Protein AF-A0A081AG13-F1 (afdb_monomer_lite)

pLDDT: mean 76.45, std 17.25, range [34.19, 97.81]

Organism: NCBI:txid1317066

Secondary structure (DSSP, 8-state):
-HHHHTT----HHHHS--S--SS----HHHHHHHHHHHHHHT--HHHHHHHHHT--SS---S-SS--HHHHHHHTTT-TTHHHHHHHHHH------SS-PPPPSSPPPPPTHHHHTHHHHHHHHHHHHHTTS-----HHHHHH-TT----SS--PPPTT--TTS-S---

Sequence (169 aa):
MALRSEGIHVPDSIVAPSTTWTNPNIDNDLCEYLSALVASKSLPLASLVALWRHETAADPRPNKALDPTWLGILLRGYRHREQVVSVETHGVNHDFDAPRAPDFAPPRNHNSTHQYQDAVIRSIAEGQADGTYLVVSAAVALGWHQLRFSPFGCALKKDMDPSKAAPDS

Radius of gyration: 18.57 Å; chains: 1; bounding box: 42×40×46 Å

Foldseek 3Di:
DLCVVVVQDAPCLQVPVDPDDPQQAAPVSNQVVLQVVCVVVVDAPVRSLCSLQVQDPVHNFSDPVDDLVVLLVVCVPPPCSVVVSCCRRPNDDDDDPDPDWFDQDADPADPVCVVCVSVLRRVQRVCVSNSNDDHYDPVSQNSHSPDDHDSDRPDPPPPDDPVPPDDDD

Structure (mmCIF, N/CA/C/O backbone):
data_AF-A0A081AG13-F1
#
_entry.id   AF-A0A081AG13-F1
#
loop_
_atom_site.group_PDB
_atom_site.id
_atom_site.type_symbol
_atom_site.label_atom_id
_atom_site.label_alt_id
_atom_site.label_comp_id
_atom_site.label_asym_id
_atom_site.label_entity_id
_atom_site.label_seq_id
_atom_site.pdbx_PDB_ins_code
_atom_site.Cartn_x
_atom_site.Cartn_y
_atom_site.Cartn_z
_atom_site.occupancy
_atom_site.B_iso_or_equiv
_atom_site.auth_seq_id
_atom_site.auth_comp_id
_atom_site.auth_asym_id
_atom_site.auth_atom_id
_atom_site.pdbx_PDB_model_num
ATOM 1 N N . MET A 1 1 ? -7.102 14.343 -3.481 1.00 56.12 1 MET A N 1
ATOM 2 C CA . MET A 1 1 ? -6.219 13.157 -3.477 1.00 56.12 1 MET A CA 1
ATOM 3 C C . MET A 1 1 ? -4.782 13.619 -3.317 1.00 56.12 1 MET A C 1
ATOM 5 O O . MET A 1 1 ? -4.375 14.495 -4.073 1.00 56.12 1 MET A O 1
ATOM 9 N N . ALA A 1 2 ? -4.041 13.052 -2.361 1.00 60.75 2 ALA A N 1
ATOM 10 C CA . ALA A 1 2 ? -2.658 13.426 -2.036 1.00 60.75 2 ALA A CA 1
ATOM 11 C C . ALA A 1 2 ? -1.655 13.204 -3.196 1.00 60.75 2 ALA A C 1
ATOM 13 O O . ALA A 1 2 ? -0.642 13.887 -3.297 1.00 60.75 2 ALA A O 1
ATOM 14 N N . LEU A 1 3 ? -1.978 12.324 -4.146 1.00 70.75 3 LEU A N 1
ATOM 15 C CA . LEU A 1 3 ? -1.203 12.134 -5.378 1.00 70.75 3 LEU A CA 1
ATOM 16 C C . LEU A 1 3 ? -1.176 13.392 -6.273 1.00 70.75 3 LEU A C 1
ATOM 18 O O . LEU A 1 3 ? -0.131 13.738 -6.816 1.00 70.75 3 LEU A O 1
ATOM 22 N N . ARG A 1 4 ? -2.289 14.139 -6.368 1.00 68.56 4 ARG A N 1
ATOM 23 C CA . ARG A 1 4 ? -2.348 15.373 -7.178 1.00 68.56 4 ARG A CA 1
ATOM 24 C C . ARG A 1 4 ? -1.471 16.488 -6.596 1.00 68.56 4 ARG A C 1
ATOM 26 O O . ARG A 1 4 ? -0.905 17.263 -7.358 1.00 68.56 4 ARG A O 1
ATOM 33 N N . SER A 1 5 ? -1.316 16.557 -5.268 1.00 65.50 5 SER A N 1
ATOM 34 C CA . SER A 1 5 ? -0.378 17.499 -4.629 1.00 65.50 5 SER A CA 1
ATOM 35 C C . SER A 1 5 ? 1.091 17.147 -4.871 1.00 65.50 5 SER A C 1
ATOM 37 O O . SER A 1 5 ? 1.939 18.024 -4.779 1.00 65.50 5 SER A O 1
ATOM 39 N N . GLU A 1 6 ? 1.381 15.900 -5.244 1.00 66.94 6 GLU A N 1
ATOM 40 C CA . GLU A 1 6 ? 2.712 15.439 -5.655 1.00 66.94 6 GLU A CA 1
ATOM 41 C C . GLU A 1 6 ? 2.940 15.569 -7.175 1.00 66.94 6 GLU A C 1
ATOM 43 O O . GLU A 1 6 ? 3.924 15.057 -7.703 1.00 66.94 6 GLU A O 1
ATOM 48 N N . GLY A 1 7 ? 2.035 16.245 -7.899 1.00 70.38 7 GLY A N 1
ATOM 49 C CA . GLY A 1 7 ? 2.124 16.426 -9.352 1.00 70.38 7 GLY A CA 1
ATOM 50 C C . GLY A 1 7 ? 1.795 15.169 -10.163 1.00 70.38 7 GLY A C 1
ATOM 51 O O . GLY A 1 7 ? 2.040 15.142 -11.366 1.00 70.38 7 GLY A O 1
ATOM 52 N N . ILE A 1 8 ? 1.238 14.135 -9.526 1.00 71.56 8 ILE A N 1
ATOM 53 C CA . ILE A 1 8 ? 0.878 12.878 -10.182 1.00 71.56 8 ILE A CA 1
ATOM 54 C C . ILE A 1 8 ? -0.529 13.020 -10.751 1.00 71.56 8 ILE A C 1
ATOM 56 O O . ILE A 1 8 ? -1.491 13.304 -10.026 1.00 71.56 8 ILE A O 1
ATOM 60 N N . HIS A 1 9 ? -0.649 12.821 -12.063 1.00 68.25 9 HIS A N 1
ATOM 61 C CA . HIS A 1 9 ? -1.943 12.759 -12.723 1.00 68.25 9 HIS A CA 1
ATOM 62 C C . HIS A 1 9 ? -2.678 11.497 -12.260 1.00 68.25 9 HIS A C 1
ATOM 64 O O . HIS A 1 9 ? -2.170 10.388 -12.389 1.00 68.25 9 HIS A O 1
ATOM 70 N N . VAL A 1 10 ? -3.867 11.675 -11.686 1.00 61.56 10 VAL A N 1
ATOM 71 C CA . VAL A 1 10 ? -4.715 10.576 -11.212 1.00 61.56 10 VAL A CA 1
ATOM 72 C C . VAL A 1 10 ? -5.924 10.499 -12.141 1.00 61.56 10 VAL A C 1
ATOM 74 O O . VAL A 1 10 ? -6.642 11.508 -12.207 1.00 61.56 10 VAL A O 1
ATOM 77 N N . PRO A 1 11 ? -6.162 9.358 -12.818 1.00 56.47 11 PRO A N 1
ATOM 78 C CA . PRO A 1 11 ? -7.359 9.127 -13.620 1.00 56.47 11 PRO A CA 1
ATOM 79 C C . PRO A 1 11 ? -8.632 9.517 -12.882 1.00 56.47 11 PRO A C 1
ATOM 81 O O . PRO A 1 11 ? -8.788 9.230 -11.692 1.00 56.47 11 PRO A O 1
ATOM 84 N N . ASP A 1 12 ? -9.575 10.129 -13.594 1.00 53.78 12 ASP A N 1
ATOM 85 C CA . ASP A 1 12 ? -10.847 10.547 -13.000 1.00 53.78 12 ASP A CA 1
ATOM 86 C C . ASP A 1 12 ? -11.684 9.358 -12.491 1.00 53.78 12 ASP A C 1
ATOM 88 O O . ASP A 1 12 ? -12.496 9.538 -11.588 1.00 53.78 12 ASP A O 1
ATOM 92 N N . SER A 1 13 ? -11.420 8.134 -12.969 1.00 48.25 13 SER A N 1
ATOM 93 C CA . SER A 1 13 ? -12.024 6.888 -12.468 1.00 48.25 13 SER A CA 1
ATOM 94 C C . SER A 1 13 ? -11.684 6.574 -11.005 1.00 48.25 13 SER A C 1
ATOM 96 O O . SER A 1 13 ? -12.505 5.986 -10.308 1.00 48.25 13 SER A O 1
ATOM 98 N N . ILE A 1 14 ? -10.516 7.014 -10.519 1.00 51.22 14 ILE A N 1
ATOM 99 C CA . ILE A 1 14 ? -10.115 6.900 -9.104 1.00 51.22 14 ILE A CA 1
ATOM 100 C C . ILE A 1 14 ? -10.816 7.975 -8.252 1.00 51.22 14 ILE A C 1
ATOM 102 O O . ILE A 1 14 ? -10.932 7.851 -7.032 1.00 51.22 14 ILE A O 1
ATOM 106 N N . VAL A 1 15 ? -11.279 9.061 -8.881 1.00 51.94 15 VAL A N 1
ATOM 107 C CA . VAL A 1 15 ? -11.908 10.210 -8.210 1.00 51.94 15 VAL A CA 1
ATOM 108 C C . VAL A 1 15 ? -13.432 10.078 -8.164 1.00 51.94 15 VAL A C 1
ATOM 110 O O . VAL A 1 15 ? -14.059 10.558 -7.220 1.00 51.94 15 VAL A O 1
ATOM 113 N N . ALA A 1 16 ? -14.027 9.403 -9.144 1.00 43.97 16 ALA A N 1
ATOM 114 C CA . ALA A 1 16 ? -15.439 9.067 -9.182 1.00 43.97 16 ALA A CA 1
ATOM 115 C C . ALA A 1 16 ? -15.621 7.707 -9.874 1.00 43.97 16 ALA A C 1
ATOM 117 O O . ALA A 1 16 ? -15.013 7.492 -10.923 1.00 43.97 16 ALA A O 1
ATOM 118 N N . PRO A 1 17 ? -16.473 6.804 -9.352 1.00 43.19 17 PRO A N 1
ATOM 119 C CA . PRO A 1 17 ? -16.759 5.547 -10.027 1.00 43.19 17 PRO A CA 1
ATOM 120 C C . PRO A 1 17 ? -17.424 5.849 -11.374 1.00 43.19 17 PRO A C 1
ATOM 122 O O . PRO A 1 17 ? -18.612 6.169 -11.448 1.00 43.19 17 PRO A O 1
ATOM 125 N N . SER A 1 18 ? -16.642 5.788 -12.451 1.00 43.22 18 SER A N 1
ATOM 126 C CA . SER A 1 18 ? -17.168 5.860 -13.809 1.00 43.22 18 SER A CA 1
ATOM 127 C C . SER A 1 18 ? -18.086 4.662 -14.027 1.00 43.22 18 SER A C 1
ATOM 129 O O . SER A 1 18 ? -17.706 3.517 -13.788 1.00 43.22 18 SER A O 1
ATOM 131 N N . THR A 1 19 ? -19.317 4.921 -14.463 1.00 41.94 19 THR A N 1
ATOM 132 C CA . THR A 1 19 ? -20.339 3.891 -14.717 1.00 41.94 19 THR A CA 1
ATOM 133 C C . THR A 1 19 ? -20.151 3.208 -16.077 1.00 41.94 19 THR A C 1
ATOM 135 O O . THR A 1 19 ? -20.935 2.343 -16.454 1.00 41.94 19 THR A O 1
ATOM 138 N N . THR A 1 20 ? -19.110 3.577 -16.826 1.00 44.06 20 THR A N 1
ATOM 139 C CA . THR A 1 20 ? -18.831 3.072 -18.173 1.00 44.06 20 THR A CA 1
ATOM 140 C C . THR A 1 20 ? -17.383 2.611 -18.259 1.00 44.06 20 THR A C 1
ATOM 142 O O . THR A 1 20 ? -16.488 3.381 -18.605 1.00 44.06 20 THR A O 1
ATOM 145 N N . TRP A 1 21 ? -17.153 1.344 -17.922 1.00 49.50 21 TRP A N 1
ATOM 146 C CA . TRP A 1 21 ? -15.855 0.690 -18.070 1.00 49.50 21 TRP A CA 1
ATOM 147 C C . TRP A 1 21 ? -15.773 0.028 -19.441 1.00 49.50 21 TRP A C 1
ATOM 149 O O . TRP A 1 21 ? -16.086 -1.147 -19.615 1.00 49.50 21 TRP A O 1
ATOM 159 N N . THR A 1 22 ? -15.379 0.796 -20.452 1.00 52.00 22 THR A N 1
ATOM 160 C CA . THR A 1 22 ? -15.004 0.228 -21.748 1.00 52.00 22 THR A CA 1
ATOM 161 C C . THR A 1 22 ? -13.592 -0.341 -21.628 1.00 52.00 22 THR A C 1
ATOM 163 O O . THR A 1 22 ? -12.639 0.427 -21.601 1.00 52.00 22 THR A O 1
ATOM 166 N N . ASN A 1 23 ? -13.481 -1.670 -21.517 1.00 55.88 23 ASN A N 1
ATOM 167 C CA . ASN A 1 23 ? -12.237 -2.452 -21.430 1.00 55.88 23 ASN A CA 1
ATOM 168 C C . ASN A 1 23 ? -11.167 -1.875 -20.477 1.00 55.88 23 ASN A C 1
ATOM 170 O O . ASN A 1 23 ? -10.290 -1.129 -20.917 1.00 55.88 23 ASN A O 1
ATOM 174 N N . PRO A 1 24 ? -11.190 -2.246 -19.184 1.00 63.38 24 PRO A N 1
ATOM 175 C CA . PRO A 1 24 ? -10.181 -1.798 -18.232 1.00 63.38 24 PRO A CA 1
ATOM 176 C C . PRO A 1 24 ? -8.811 -2.356 -18.640 1.00 63.38 24 PRO A C 1
ATOM 178 O O . PRO A 1 24 ? -8.556 -3.558 -18.564 1.00 63.38 24 PRO A O 1
ATOM 181 N N . ASN A 1 25 ? -7.937 -1.469 -19.107 1.00 82.94 25 ASN A N 1
ATOM 182 C CA . ASN A 1 25 ? -6.519 -1.754 -19.268 1.00 82.94 25 ASN A CA 1
ATOM 183 C C . ASN A 1 25 ? -5.769 -1.209 -18.052 1.00 82.94 25 ASN A C 1
ATOM 185 O O . ASN A 1 25 ? -6.211 -0.239 -17.436 1.00 82.94 25 ASN A O 1
ATOM 189 N N . ILE A 1 26 ? -4.643 -1.832 -17.711 1.00 87.44 26 ILE A N 1
ATOM 190 C CA . ILE A 1 26 ? -3.789 -1.345 -16.626 1.00 87.44 26 ILE A CA 1
ATOM 191 C C . ILE A 1 26 ? -3.304 0.052 -17.012 1.00 87.44 26 ILE A C 1
ATOM 193 O O . ILE A 1 26 ? -2.811 0.258 -18.125 1.00 87.44 26 ILE A O 1
ATOM 197 N N . ASP A 1 27 ? -3.441 1.002 -16.093 1.00 89.81 27 ASP A N 1
ATOM 198 C CA . ASP A 1 27 ? -2.922 2.348 -16.274 1.00 89.81 27 ASP A CA 1
ATOM 199 C C . ASP A 1 27 ? -1.403 2.320 -16.076 1.00 89.81 27 ASP A C 1
ATOM 201 O O . ASP A 1 27 ? -0.879 2.359 -14.953 1.00 89.81 27 ASP A O 1
ATOM 205 N N . ASN A 1 28 ? -0.708 2.172 -17.204 1.00 89.75 28 ASN A N 1
ATOM 206 C CA . ASN A 1 28 ? 0.745 2.118 -17.255 1.00 89.75 28 ASN A CA 1
ATOM 207 C C . ASN A 1 28 ? 1.374 3.484 -16.975 1.00 89.75 28 ASN A C 1
ATOM 209 O O . ASN A 1 28 ? 2.425 3.516 -16.345 1.00 89.75 28 ASN A O 1
ATOM 213 N N . ASP A 1 29 ? 0.719 4.590 -17.339 1.00 89.69 29 ASP A N 1
ATOM 214 C CA . ASP A 1 29 ? 1.235 5.933 -17.065 1.00 89.69 29 ASP A CA 1
ATOM 215 C C . ASP A 1 29 ? 1.279 6.163 -15.549 1.00 89.69 29 ASP A C 1
ATOM 217 O O . ASP A 1 29 ? 2.311 6.537 -14.990 1.00 89.69 29 ASP A O 1
ATOM 221 N N . LEU A 1 30 ? 0.188 5.848 -14.842 1.00 89.38 30 LEU A N 1
ATOM 222 C CA . LEU A 1 30 ? 0.141 5.919 -13.381 1.00 89.38 30 LEU A CA 1
ATOM 223 C C . LEU A 1 30 ? 1.174 4.988 -12.733 1.00 89.38 30 LEU A C 1
ATOM 225 O O . LEU A 1 30 ? 1.853 5.388 -11.785 1.00 89.38 30 LEU A O 1
ATOM 229 N N . CYS A 1 31 ? 1.330 3.767 -13.252 1.00 92.44 31 CYS A N 1
ATOM 230 C CA . CYS A 1 31 ? 2.358 2.827 -12.799 1.00 92.44 31 CYS A CA 1
ATOM 231 C C . CYS A 1 31 ? 3.778 3.406 -12.955 1.00 92.44 31 CYS A C 1
ATOM 233 O O . CYS A 1 31 ? 4.592 3.319 -12.025 1.00 92.44 31 CYS A O 1
ATOM 235 N N . GLU A 1 32 ? 4.078 4.024 -14.100 1.00 91.38 32 GLU A N 1
ATOM 236 C CA . GLU A 1 32 ? 5.364 4.661 -14.389 1.00 91.38 32 GLU A CA 1
ATOM 237 C C . GLU A 1 32 ? 5.616 5.857 -13.471 1.00 91.38 32 GLU A C 1
ATOM 239 O O . GLU A 1 32 ? 6.678 5.928 -12.846 1.00 91.38 32 GLU A O 1
ATOM 244 N N . TYR A 1 33 ? 4.636 6.748 -13.297 1.00 92.38 33 TYR A N 1
ATOM 245 C CA . TYR A 1 33 ? 4.760 7.899 -12.402 1.00 92.38 33 TYR A CA 1
ATOM 246 C C . TYR A 1 33 ? 4.977 7.487 -10.946 1.00 92.38 33 TYR A C 1
ATOM 248 O O . TYR A 1 33 ? 5.878 8.014 -10.288 1.00 92.38 33 TYR A O 1
ATOM 256 N N . LEU A 1 34 ? 4.199 6.527 -10.434 1.00 93.50 34 LEU A N 1
ATOM 257 C CA . LEU A 1 34 ? 4.375 6.009 -9.073 1.00 93.50 34 LEU A CA 1
ATOM 258 C C . LEU A 1 34 ? 5.750 5.356 -8.911 1.00 93.50 34 LEU A C 1
ATOM 260 O O . LEU A 1 34 ? 6.429 5.576 -7.907 1.00 93.50 34 LEU A O 1
ATOM 264 N N . SER A 1 35 ? 6.198 4.601 -9.916 1.00 94.50 35 SER A N 1
ATOM 265 C CA . SER A 1 35 ? 7.518 3.971 -9.896 1.00 94.50 35 SER A CA 1
ATOM 266 C C . SER A 1 35 ? 8.648 5.007 -9.897 1.00 94.50 35 SER A C 1
ATOM 268 O O . SER A 1 35 ? 9.596 4.890 -9.119 1.00 94.50 35 SER A O 1
ATOM 270 N N . ALA A 1 36 ? 8.534 6.050 -10.721 1.00 93.62 36 ALA A N 1
ATOM 271 C CA . ALA A 1 36 ? 9.492 7.148 -10.7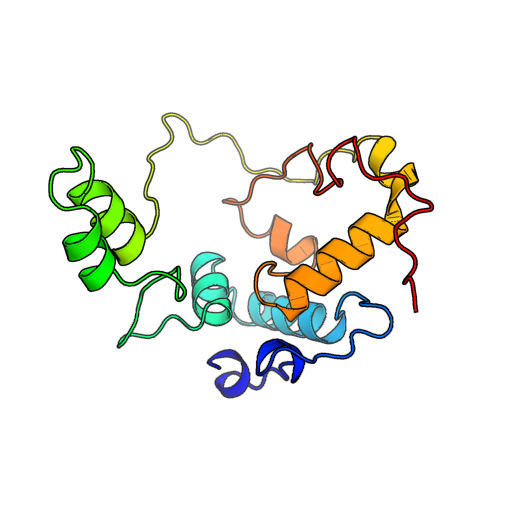85 1.00 93.62 36 ALA A CA 1
ATOM 272 C C . ALA A 1 36 ? 9.515 7.969 -9.487 1.00 93.62 36 ALA A C 1
ATOM 274 O O . ALA A 1 36 ? 10.588 8.366 -9.026 1.00 93.62 36 ALA A O 1
ATOM 275 N N . LEU A 1 37 ? 8.361 8.184 -8.848 1.00 92.81 37 LEU A N 1
ATOM 276 C CA . LEU A 1 37 ? 8.277 8.841 -7.543 1.00 92.81 37 LEU A CA 1
ATOM 277 C C . LEU A 1 37 ? 9.063 8.063 -6.485 1.00 92.81 37 LEU A C 1
ATOM 279 O O . LEU A 1 37 ? 9.874 8.645 -5.764 1.00 92.81 37 LEU A O 1
ATOM 283 N N . VAL A 1 38 ? 8.851 6.747 -6.406 1.00 94.31 38 VAL A N 1
ATOM 284 C CA . VAL A 1 38 ? 9.574 5.902 -5.450 1.00 94.31 38 VAL A CA 1
ATOM 285 C C . VAL A 1 38 ? 11.068 5.932 -5.718 1.00 94.31 38 VAL A C 1
ATOM 287 O O . VAL A 1 38 ? 11.838 6.130 -4.783 1.00 94.31 38 VAL A O 1
ATOM 290 N N . ALA A 1 39 ? 11.473 5.768 -6.978 1.00 91.19 39 ALA A N 1
ATOM 291 C CA . ALA A 1 39 ? 12.879 5.744 -7.356 1.00 91.19 39 ALA A CA 1
ATOM 292 C C . ALA A 1 39 ? 13.577 7.087 -7.085 1.00 91.19 39 ALA A C 1
ATOM 294 O O . ALA A 1 39 ? 14.697 7.106 -6.583 1.00 91.19 39 ALA A O 1
ATOM 295 N N . SER A 1 40 ? 12.917 8.210 -7.376 1.00 92.12 40 SER A N 1
ATOM 296 C CA . SER A 1 40 ? 13.491 9.550 -7.192 1.00 92.12 40 SER A CA 1
ATOM 297 C C . SER A 1 40 ? 13.585 9.978 -5.728 1.00 92.12 40 SER A C 1
ATOM 299 O O . SER A 1 40 ? 14.534 10.666 -5.357 1.00 92.12 40 SER A O 1
ATOM 301 N N . LYS A 1 41 ? 12.621 9.578 -4.890 1.00 90.31 41 LYS A N 1
ATOM 302 C CA . LYS A 1 41 ? 12.556 9.968 -3.472 1.00 90.31 41 LYS A CA 1
ATOM 303 C C . LYS A 1 41 ? 13.032 8.879 -2.510 1.00 90.31 41 LYS A C 1
ATOM 305 O O . LYS A 1 41 ? 12.985 9.094 -1.301 1.00 90.31 41 LYS A O 1
ATOM 310 N N . SER A 1 42 ? 13.449 7.718 -3.018 1.00 90.75 42 SER A N 1
ATOM 311 C CA . SER A 1 42 ? 13.717 6.513 -2.218 1.00 90.75 42 SER A CA 1
ATOM 312 C C . SER A 1 42 ? 12.567 6.210 -1.250 1.00 90.75 42 SER A C 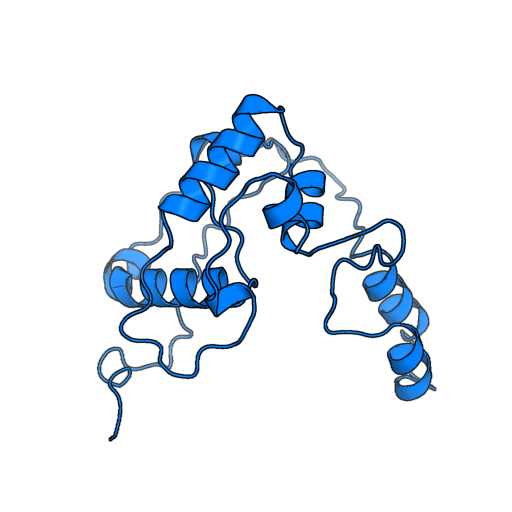1
ATOM 314 O O . SER A 1 42 ? 12.772 5.985 -0.056 1.00 90.75 42 SER A O 1
ATOM 316 N N . LEU A 1 43 ? 11.332 6.293 -1.754 1.00 93.00 43 LEU A N 1
ATOM 317 C CA . LEU A 1 43 ? 10.141 6.319 -0.910 1.00 93.00 43 LEU A CA 1
ATOM 318 C C . LEU A 1 43 ? 9.899 4.942 -0.252 1.00 93.00 43 LEU A C 1
ATOM 320 O O . LEU A 1 43 ? 9.822 3.928 -0.957 1.00 93.00 43 LEU A O 1
ATOM 324 N N . PRO A 1 44 ? 9.726 4.870 1.081 1.00 93.19 44 PRO A N 1
ATOM 325 C CA . PRO A 1 44 ? 9.331 3.630 1.739 1.00 93.19 44 PRO A CA 1
ATOM 326 C C . PRO A 1 44 ? 7.952 3.163 1.261 1.00 93.19 44 PRO A C 1
ATOM 328 O O . PRO A 1 44 ? 7.062 3.986 1.036 1.00 93.19 44 PRO A O 1
ATOM 331 N N . LEU A 1 45 ? 7.736 1.845 1.188 1.00 91.94 45 LEU A N 1
ATOM 332 C CA . LEU A 1 45 ? 6.443 1.267 0.792 1.00 91.94 45 LEU A CA 1
ATOM 333 C C . LEU A 1 45 ? 5.285 1.836 1.621 1.00 91.94 45 LEU A C 1
ATOM 335 O O . LEU A 1 45 ? 4.264 2.212 1.059 1.00 91.94 45 LEU A O 1
ATOM 339 N N . ALA A 1 46 ? 5.453 1.937 2.944 1.00 89.62 46 ALA A N 1
ATOM 340 C CA . ALA A 1 46 ? 4.422 2.470 3.833 1.00 89.62 46 ALA A CA 1
ATOM 341 C C . ALA A 1 46 ? 4.028 3.910 3.463 1.00 89.62 46 ALA A C 1
ATOM 343 O O . ALA A 1 46 ? 2.848 4.238 3.444 1.00 89.62 46 ALA A O 1
ATOM 344 N N . SER A 1 47 ? 4.998 4.750 3.093 1.00 91.44 47 SER A N 1
ATOM 345 C CA . SER A 1 47 ? 4.739 6.128 2.672 1.00 91.44 47 SER A CA 1
ATOM 346 C C . 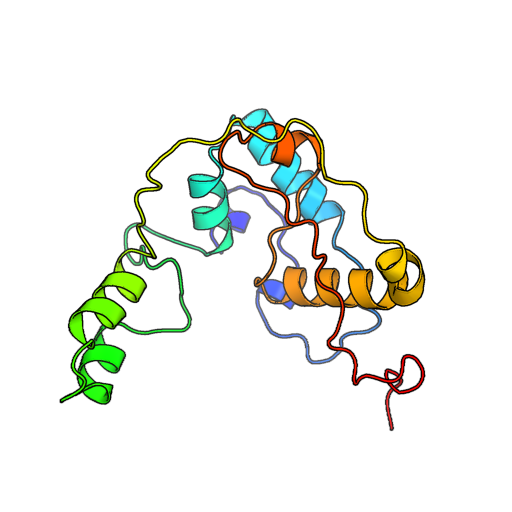SER A 1 47 ? 4.006 6.194 1.332 1.00 91.44 47 SER A C 1
ATOM 348 O O . SER A 1 47 ? 3.115 7.023 1.169 1.00 91.44 47 SER A O 1
ATOM 350 N N . LEU A 1 48 ? 4.336 5.311 0.383 1.00 92.88 48 LEU A N 1
ATOM 351 C CA . LEU A 1 48 ? 3.598 5.227 -0.878 1.00 92.88 48 LEU A CA 1
ATOM 352 C C . LEU A 1 48 ? 2.168 4.715 -0.667 1.00 92.88 48 LEU A C 1
ATOM 354 O O . LEU A 1 48 ? 1.240 5.248 -1.267 1.00 92.88 48 LEU A O 1
ATOM 358 N N . VAL A 1 49 ? 1.975 3.706 0.187 1.00 90.25 49 VAL A N 1
ATOM 359 C CA . VAL A 1 49 ? 0.643 3.181 0.526 1.00 90.25 49 VAL A CA 1
ATOM 360 C C . VAL A 1 49 ? -0.202 4.257 1.203 1.00 90.25 49 VAL A C 1
ATOM 362 O O . VAL A 1 49 ? -1.340 4.460 0.792 1.00 90.25 49 VAL A O 1
ATOM 365 N N . ALA A 1 50 ? 0.364 4.999 2.157 1.00 88.38 50 ALA A N 1
ATOM 366 C CA . ALA A 1 50 ? -0.301 6.129 2.798 1.00 88.38 50 ALA A CA 1
ATOM 367 C C . ALA A 1 50 ? -0.715 7.198 1.771 1.00 88.38 50 ALA A C 1
ATOM 369 O O . ALA A 1 50 ? -1.848 7.679 1.784 1.00 88.38 50 ALA A O 1
ATOM 370 N N . LEU A 1 51 ? 0.168 7.517 0.817 1.00 89.62 51 LEU A N 1
ATOM 371 C CA . LEU A 1 51 ? -0.130 8.438 -0.280 1.00 89.62 51 LEU A CA 1
ATOM 372 C C . LEU A 1 51 ? -1.269 7.918 -1.177 1.00 89.62 51 LEU A C 1
ATOM 374 O O . LEU A 1 51 ? -2.185 8.674 -1.507 1.00 89.62 51 LEU A O 1
ATOM 378 N N . TRP A 1 52 ? -1.231 6.630 -1.532 1.00 88.44 52 TRP A N 1
ATOM 379 C CA . TRP A 1 52 ? -2.239 5.943 -2.346 1.00 88.44 52 TRP A CA 1
ATOM 380 C C . TRP A 1 52 ? -3.613 5.908 -1.665 1.00 88.44 52 TRP A C 1
ATOM 382 O O . TRP A 1 52 ? -4.631 6.185 -2.295 1.00 88.44 52 TRP A O 1
ATOM 392 N N . ARG A 1 53 ? -3.642 5.629 -0.357 1.00 84.69 53 ARG A N 1
ATOM 393 C CA . ARG A 1 53 ? -4.852 5.577 0.484 1.00 84.69 53 ARG A CA 1
ATOM 394 C C . ARG A 1 53 ? -5.339 6.951 0.945 1.00 84.69 53 ARG A C 1
ATOM 396 O O . ARG A 1 53 ? -6.386 7.033 1.587 1.00 84.69 53 ARG A O 1
ATOM 403 N N . HIS A 1 54 ? -4.609 8.020 0.619 1.00 86.38 54 HIS A N 1
ATOM 404 C CA . HIS A 1 54 ? -4.888 9.374 1.090 1.00 86.38 54 HIS A CA 1
ATOM 405 C C . HIS A 1 54 ? -4.954 9.445 2.629 1.00 86.38 54 HIS A C 1
ATOM 407 O O . HIS A 1 54 ? -5.858 10.037 3.223 1.00 86.38 54 HIS A O 1
ATOM 413 N N . GLU A 1 55 ? -3.978 8.834 3.287 1.00 88.44 55 GLU A N 1
ATOM 414 C CA . GLU A 1 55 ?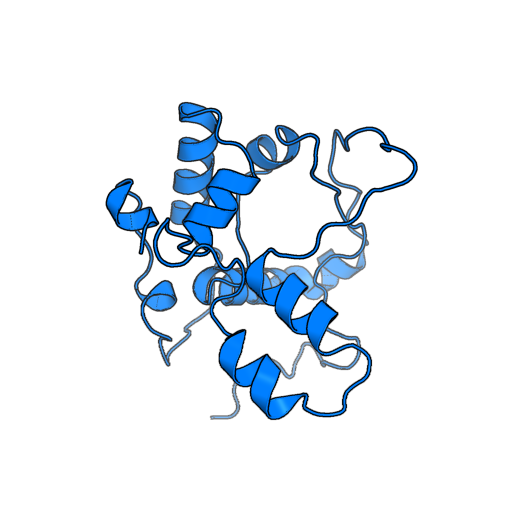 -3.739 9.037 4.710 1.00 88.44 55 GLU A CA 1
ATOM 415 C C . GLU A 1 55 ? -3.178 10.446 4.934 1.00 88.44 55 GLU A C 1
ATOM 417 O O . GLU A 1 55 ? -2.284 10.912 4.226 1.00 88.44 55 GLU A O 1
ATOM 422 N N . THR A 1 56 ? -3.737 11.156 5.910 1.00 86.94 56 THR A N 1
ATOM 423 C CA . THR A 1 56 ? -3.304 12.506 6.288 1.00 86.94 56 THR A CA 1
ATOM 424 C C . THR A 1 56 ? -3.104 12.575 7.793 1.00 86.94 56 THR A C 1
ATOM 426 O O . THR A 1 56 ? -3.604 11.732 8.531 1.00 86.94 56 THR A O 1
ATOM 429 N N . ALA A 1 57 ? -2.440 13.623 8.280 1.00 85.69 57 ALA A N 1
ATOM 430 C CA . ALA A 1 57 ? -2.347 13.856 9.721 1.00 85.69 57 ALA A CA 1
ATOM 431 C C . ALA A 1 57 ? -3.730 14.012 10.391 1.00 85.69 57 ALA A C 1
ATOM 433 O O . ALA A 1 57 ? -3.881 13.681 11.562 1.00 85.69 57 ALA A O 1
ATOM 434 N N . ALA A 1 58 ? -4.735 14.503 9.652 1.00 85.88 58 ALA A N 1
ATOM 435 C CA . ALA A 1 58 ? -6.103 14.657 10.145 1.00 85.88 58 ALA A CA 1
ATOM 436 C C . ALA A 1 58 ? -6.908 13.347 10.106 1.00 85.88 58 ALA A C 1
ATOM 438 O O . ALA A 1 58 ? -7.805 13.150 10.920 1.00 85.88 58 ALA A O 1
ATOM 439 N N . ASP A 1 59 ? -6.592 12.455 9.167 1.00 85.00 59 ASP A N 1
ATOM 440 C CA . ASP A 1 59 ? -7.201 11.134 9.045 1.00 85.00 59 ASP A CA 1
ATOM 441 C C . ASP A 1 59 ? -6.121 10.112 8.644 1.00 85.00 59 ASP A C 1
ATOM 443 O O . ASP A 1 59 ? -5.885 9.900 7.445 1.00 85.00 59 ASP A O 1
ATOM 447 N N . PRO A 1 60 ? -5.452 9.482 9.628 1.00 84.31 60 PRO A N 1
ATOM 448 C CA . PRO A 1 60 ? -4.377 8.521 9.390 1.00 84.31 60 PRO A CA 1
ATOM 449 C C . PRO A 1 60 ? -4.895 7.101 9.127 1.00 84.31 60 PRO A C 1
ATOM 451 O O . PRO A 1 60 ? -4.102 6.172 9.034 1.00 84.31 60 PRO A O 1
ATOM 454 N N . ARG A 1 61 ? -6.218 6.893 9.043 1.00 86.44 61 ARG A N 1
ATOM 455 C CA . ARG A 1 61 ? -6.776 5.542 8.912 1.00 86.44 61 ARG A CA 1
ATOM 456 C C . ARG A 1 61 ? -6.343 4.899 7.591 1.00 86.44 61 ARG A C 1
ATOM 458 O O . ARG A 1 61 ? -6.566 5.525 6.548 1.00 86.44 61 ARG A O 1
ATOM 465 N N . PRO A 1 62 ? -5.822 3.661 7.602 1.00 78.19 62 PRO A N 1
ATOM 466 C CA . PRO A 1 62 ? -5.405 2.974 6.381 1.00 78.19 62 PRO A CA 1
ATOM 467 C C . PRO A 1 62 ? -6.591 2.524 5.528 1.00 78.19 62 PRO A C 1
ATOM 469 O O . PRO A 1 62 ? -6.504 2.441 4.302 1.00 78.19 62 PRO A O 1
ATOM 472 N N . ASN A 1 63 ? -7.726 2.251 6.168 1.00 79.31 63 ASN A N 1
ATOM 473 C CA . ASN A 1 63 ? -8.974 1.938 5.507 1.00 79.31 63 ASN A CA 1
ATOM 474 C C . ASN A 1 63 ? -9.938 3.120 5.681 1.00 79.31 63 ASN A C 1
ATOM 476 O O . ASN A 1 63 ? -10.228 3.575 6.780 1.00 79.31 63 ASN A O 1
ATOM 480 N N . LYS A 1 64 ? -10.394 3.687 4.563 1.00 79.06 64 LYS A N 1
ATOM 481 C CA . LYS A 1 64 ? -11.321 4.830 4.576 1.00 79.06 64 LYS A CA 1
ATOM 482 C C . LYS A 1 64 ? -12.784 4.401 4.554 1.00 79.06 64 LYS A C 1
ATOM 484 O O . LYS A 1 64 ? -13.658 5.222 4.813 1.00 79.06 64 LYS A O 1
ATOM 489 N N . ALA A 1 65 ? -13.052 3.132 4.243 1.00 81.62 65 ALA A N 1
ATOM 490 C CA . ALA A 1 65 ? -14.407 2.606 4.125 1.00 81.62 65 ALA A CA 1
ATOM 491 C C . ALA A 1 65 ? -15.043 2.289 5.486 1.00 81.62 65 ALA A C 1
ATOM 493 O O . ALA A 1 65 ? -16.264 2.180 5.581 1.00 81.62 65 ALA A O 1
ATOM 494 N N . LEU A 1 66 ? -14.234 2.126 6.533 1.00 84.06 66 LEU A N 1
ATOM 495 C CA . LEU A 1 66 ? -14.699 1.776 7.866 1.00 84.06 66 LEU A CA 1
ATOM 496 C C . LEU A 1 66 ? -14.470 2.940 8.840 1.00 84.06 66 LEU A C 1
ATOM 498 O O . LEU A 1 66 ? -13.499 3.689 8.760 1.00 84.06 66 LEU A O 1
ATOM 502 N N . ASP A 1 67 ? -15.414 3.114 9.762 1.00 89.75 67 ASP A N 1
ATOM 503 C CA . ASP A 1 67 ? -15.395 4.175 10.768 1.00 89.75 67 ASP A CA 1
ATOM 504 C C . ASP A 1 67 ? -15.260 3.548 12.169 1.00 89.75 67 ASP A C 1
ATOM 506 O O . ASP A 1 67 ? -16.179 2.846 12.614 1.00 89.75 67 ASP A O 1
ATOM 510 N N . PRO A 1 68 ? -14.140 3.791 12.882 1.00 91.56 68 PRO A N 1
ATOM 511 C CA . PRO A 1 68 ? -13.912 3.267 14.228 1.00 91.56 68 PRO A CA 1
ATOM 512 C C . PRO A 1 68 ? -15.032 3.593 15.226 1.00 91.56 68 PRO A C 1
ATOM 514 O O . PRO A 1 68 ? -15.367 2.765 16.079 1.00 91.56 68 PRO A O 1
ATOM 517 N N . THR A 1 69 ? -15.644 4.776 15.122 1.00 92.50 69 THR A N 1
ATOM 518 C CA . THR A 1 69 ? -16.753 5.200 15.980 1.00 92.50 69 THR A CA 1
ATOM 519 C C . THR A 1 69 ? -17.984 4.339 15.724 1.00 92.50 69 THR A C 1
ATOM 521 O O . THR A 1 69 ? -18.548 3.775 16.668 1.00 92.50 69 THR A O 1
ATOM 524 N N . TRP A 1 70 ? -18.370 4.166 14.458 1.00 94.06 70 TRP A N 1
ATOM 525 C CA . TRP A 1 70 ? -19.513 3.324 14.098 1.00 94.06 70 TRP A CA 1
ATOM 526 C C . TRP A 1 70 ? -19.273 1.851 14.403 1.00 94.06 70 TRP A C 1
ATOM 528 O O . TRP A 1 70 ? -20.168 1.198 14.938 1.00 94.06 70 TRP A O 1
ATOM 538 N N . LEU A 1 71 ? -18.068 1.331 14.159 1.00 93.38 71 LEU A N 1
ATOM 539 C CA . LEU A 1 71 ? -17.697 -0.031 14.551 1.00 93.38 71 LEU A CA 1
ATOM 540 C C . LEU A 1 71 ? -17.845 -0.235 16.059 1.00 93.38 71 LEU A C 1
ATOM 542 O O . LEU A 1 71 ? -18.375 -1.256 16.498 1.00 93.38 71 LEU A O 1
ATOM 546 N N . GLY A 1 72 ? -17.452 0.755 16.862 1.00 95.06 72 GLY A N 1
ATOM 547 C CA . GLY A 1 72 ? -17.669 0.727 18.303 1.00 95.06 72 GLY A CA 1
ATOM 548 C C . GLY A 1 72 ? -19.151 0.616 18.679 1.00 95.06 72 GLY A C 1
ATOM 549 O O . GLY A 1 72 ? -19.508 -0.150 19.574 1.00 95.06 72 GLY A O 1
ATOM 550 N N . ILE A 1 73 ? -20.026 1.352 17.998 1.00 96.19 73 ILE A N 1
ATOM 551 C CA . ILE A 1 73 ? -21.470 1.331 18.265 1.00 96.19 73 ILE A CA 1
ATOM 552 C C . ILE A 1 73 ? -22.094 0.005 17.813 1.00 96.19 73 ILE A C 1
ATOM 554 O O . ILE A 1 73 ? -22.794 -0.642 18.593 1.00 96.19 73 ILE A O 1
ATOM 558 N N . LEU A 1 74 ? -21.824 -0.408 16.574 1.00 96.25 74 LEU A N 1
ATOM 559 C CA . LEU A 1 74 ? -22.439 -1.575 15.939 1.00 96.25 74 LEU A CA 1
ATOM 560 C C . LEU A 1 74 ? -21.998 -2.891 16.582 1.00 96.25 74 LEU A C 1
ATOM 562 O O . LEU A 1 74 ? -22.802 -3.808 16.725 1.00 96.25 74 LEU A O 1
ATOM 566 N N . LEU A 1 75 ? -20.741 -2.984 17.020 1.00 96.56 75 LEU A N 1
ATOM 567 C CA . LEU A 1 75 ? -20.178 -4.200 17.614 1.00 96.56 75 LEU A CA 1
ATOM 568 C C . LEU A 1 75 ? -20.360 -4.254 19.139 1.00 96.56 75 LEU A C 1
ATOM 570 O O . LEU A 1 75 ? -19.584 -4.898 19.851 1.00 96.56 75 LEU A O 1
ATOM 574 N N . ARG A 1 76 ? -21.369 -3.571 19.689 1.00 95.50 76 ARG A N 1
ATOM 575 C CA . ARG A 1 76 ? -21.651 -3.619 21.128 1.00 95.50 76 ARG A CA 1
ATOM 576 C C . ARG A 1 76 ? -21.975 -5.053 21.562 1.00 95.50 76 ARG A C 1
ATOM 578 O O . ARG A 1 76 ? -22.850 -5.697 21.001 1.00 95.50 76 ARG A O 1
ATOM 585 N N . GLY A 1 77 ? -21.266 -5.540 22.582 1.00 95.19 77 GLY A N 1
ATOM 586 C CA . GLY A 1 77 ? -21.399 -6.916 23.077 1.00 95.19 77 GLY A CA 1
ATOM 587 C C . GLY A 1 77 ? -20.552 -7.946 22.323 1.00 95.19 77 GLY A C 1
ATOM 588 O O . GLY A 1 77 ? -20.464 -9.091 22.759 1.00 95.19 77 GLY A O 1
ATOM 589 N N . TYR A 1 78 ? -19.875 -7.560 21.237 1.00 97.81 78 TYR A N 1
ATOM 590 C CA . TYR A 1 78 ? -18.939 -8.444 20.555 1.00 97.81 78 TYR A CA 1
ATOM 591 C C . TYR A 1 78 ? -17.603 -8.517 21.301 1.00 97.81 78 TYR A C 1
ATOM 593 O O . TYR A 1 78 ? -16.955 -7.498 21.545 1.00 97.81 78 TYR A O 1
ATOM 601 N N . ARG A 1 79 ? -17.153 -9.741 21.610 1.00 97.69 79 ARG A N 1
ATOM 602 C CA . ARG A 1 79 ? -15.928 -10.010 22.389 1.00 97.69 79 ARG A CA 1
ATOM 603 C C . ARG A 1 79 ? -14.651 -9.376 21.823 1.00 97.69 79 ARG A C 1
ATOM 605 O O . ARG A 1 79 ? -13.734 -9.111 22.587 1.00 97.69 79 ARG A O 1
ATOM 612 N N . HIS A 1 80 ? -14.582 -9.140 20.510 1.00 95.94 80 HIS A N 1
ATOM 613 C CA . HIS A 1 80 ? -13.399 -8.587 19.836 1.00 95.94 80 HIS A CA 1
ATOM 614 C C . HIS A 1 80 ? -13.601 -7.144 19.354 1.00 95.94 80 HIS A C 1
ATOM 616 O O . HIS A 1 80 ? -12.822 -6.657 18.539 1.00 95.94 80 HIS A O 1
ATOM 622 N N . ARG A 1 81 ? -14.634 -6.441 19.839 1.00 95.44 81 ARG A N 1
ATOM 623 C CA . ARG A 1 81 ? -14.936 -5.059 19.436 1.00 95.44 81 ARG A CA 1
ATOM 624 C C . ARG A 1 81 ? -13.710 -4.149 19.499 1.00 95.44 81 ARG A C 1
ATOM 626 O O . ARG A 1 81 ? -13.417 -3.464 18.528 1.00 95.44 81 ARG A O 1
ATOM 633 N N . GLU A 1 82 ? -13.007 -4.137 20.629 1.00 94.56 82 GLU A N 1
ATOM 634 C CA . GLU A 1 82 ? -11.850 -3.253 20.829 1.00 94.56 82 GLU A CA 1
ATOM 635 C C . GLU A 1 82 ? -10.714 -3.570 19.856 1.00 94.56 82 GLU A C 1
ATOM 637 O O . GLU A 1 82 ? -10.079 -2.663 19.329 1.00 94.56 82 GLU A O 1
ATOM 642 N N . GLN A 1 83 ? -10.511 -4.852 19.548 1.00 93.69 83 GLN A N 1
ATOM 643 C CA . GLN A 1 83 ? -9.508 -5.283 18.578 1.00 93.69 83 GLN A CA 1
ATOM 644 C C . GLN A 1 83 ? -9.875 -4.836 17.163 1.00 93.69 83 GLN A C 1
ATOM 646 O O . GLN A 1 83 ? -9.017 -4.317 16.461 1.00 93.69 83 GLN A O 1
ATOM 651 N N . VAL A 1 84 ? -11.143 -4.965 16.761 1.00 92.31 84 VAL A N 1
ATOM 652 C CA . VAL A 1 84 ? -11.615 -4.496 15.447 1.00 92.31 84 VAL A CA 1
ATOM 653 C C . VAL A 1 84 ? -11.467 -2.977 15.321 1.00 92.31 84 VAL A C 1
ATOM 655 O O . VAL A 1 84 ? -10.950 -2.498 14.318 1.00 92.31 84 VAL A O 1
ATOM 658 N N . VAL A 1 85 ? -11.854 -2.221 16.353 1.00 92.56 85 VAL A N 1
ATOM 659 C CA . VAL A 1 85 ? -11.681 -0.758 16.387 1.00 92.56 85 VAL A CA 1
ATOM 660 C C . VAL A 1 85 ? -10.198 -0.381 16.322 1.00 92.56 85 VAL A C 1
ATOM 662 O O . VAL A 1 85 ? -9.837 0.538 15.592 1.00 92.56 85 VAL A O 1
ATOM 665 N N . SER A 1 86 ? -9.331 -1.098 17.041 1.00 91.38 86 SER A N 1
ATOM 666 C CA . SER A 1 86 ? -7.888 -0.846 17.028 1.00 91.38 86 SER A CA 1
ATOM 667 C C . SER A 1 86 ? -7.270 -1.118 15.657 1.00 91.38 86 SER A C 1
ATOM 669 O O . SER A 1 86 ? -6.545 -0.265 15.150 1.00 91.38 86 SER A O 1
ATOM 671 N N . VAL A 1 87 ? -7.604 -2.256 15.037 1.00 90.44 87 VAL A N 1
ATOM 672 C CA . VAL A 1 87 ? -7.133 -2.629 13.693 1.00 90.44 87 VAL A CA 1
ATOM 673 C C . VAL A 1 87 ? -7.581 -1.612 12.655 1.00 90.44 87 VAL A C 1
ATOM 675 O O . VAL A 1 87 ? -6.798 -1.233 11.794 1.00 90.44 87 VAL A O 1
ATOM 678 N N . GLU A 1 88 ? -8.819 -1.136 12.737 1.00 89.38 88 GLU A N 1
ATOM 679 C CA . GLU A 1 88 ? -9.297 -0.122 11.804 1.00 89.38 88 GLU A CA 1
ATOM 680 C C . GLU A 1 88 ? -8.606 1.234 12.011 1.00 89.38 88 GLU A C 1
ATOM 682 O O . GLU A 1 88 ? -8.310 1.947 11.057 1.00 89.38 88 GLU A O 1
ATOM 687 N N . THR A 1 89 ? -8.313 1.587 13.262 1.00 87.56 89 THR A N 1
ATOM 688 C CA . THR A 1 89 ? -7.694 2.877 13.592 1.00 87.56 89 THR A CA 1
ATOM 689 C C . THR A 1 89 ? -6.210 2.916 13.229 1.00 87.56 89 THR A C 1
ATOM 691 O O . THR A 1 89 ? -5.727 3.936 12.747 1.00 87.56 89 THR A O 1
ATOM 694 N N . HIS A 1 90 ? -5.485 1.822 13.463 1.00 85.19 90 HIS A N 1
ATOM 695 C CA . HIS A 1 90 ? -4.019 1.790 13.400 1.00 85.19 90 HIS A CA 1
ATOM 696 C C . HIS A 1 90 ? -3.467 0.837 12.333 1.00 85.19 90 HIS A C 1
ATOM 698 O O . HIS A 1 90 ? -2.255 0.754 12.150 1.00 85.19 90 HIS A O 1
ATOM 704 N N . GLY A 1 91 ? -4.335 0.101 11.643 1.00 85.12 91 GLY A N 1
ATOM 705 C CA . GLY A 1 91 ? -3.941 -1.007 10.784 1.00 85.12 91 GLY A CA 1
ATOM 706 C C . GLY A 1 91 ? -3.674 -2.301 11.555 1.00 85.12 91 GLY A C 1
ATOM 707 O O . GLY A 1 91 ? -3.680 -2.366 12.787 1.00 85.12 91 GLY A O 1
ATOM 708 N N . VAL A 1 92 ? -3.441 -3.372 10.797 1.00 84.38 92 VAL A N 1
ATOM 709 C CA . VAL A 1 92 ? -3.016 -4.662 11.350 1.00 84.38 92 VAL A CA 1
ATOM 710 C C . VAL A 1 92 ? -1.529 -4.580 11.678 1.00 84.38 92 VAL A C 1
ATOM 712 O O . VAL A 1 92 ? -0.710 -4.434 10.773 1.00 84.38 92 VAL A O 1
ATOM 715 N N . ASN A 1 93 ? -1.182 -4.726 12.956 1.00 77.69 93 ASN A N 1
ATOM 716 C CA . ASN A 1 93 ? 0.197 -4.921 13.388 1.00 77.69 93 ASN A CA 1
ATOM 717 C C . ASN A 1 93 ? 0.396 -6.377 13.821 1.00 77.69 93 ASN A C 1
ATOM 719 O O . ASN A 1 93 ? -0.356 -6.878 14.659 1.00 77.69 93 ASN A O 1
ATOM 723 N N . HIS A 1 94 ? 1.384 -7.055 13.245 1.00 72.81 94 HIS A N 1
ATOM 724 C CA . HIS A 1 94 ? 1.723 -8.427 13.600 1.00 72.81 94 HIS A CA 1
ATOM 725 C C . HIS A 1 94 ? 3.240 -8.592 13.605 1.00 72.81 94 HIS A C 1
ATOM 727 O O . HIS A 1 94 ? 3.899 -8.336 12.597 1.00 72.81 94 HIS A O 1
ATOM 733 N N . ASP A 1 95 ? 3.775 -9.084 14.720 1.00 72.50 95 ASP A N 1
ATOM 734 C CA . ASP A 1 95 ? 5.177 -9.470 14.824 1.00 72.50 95 ASP A CA 1
ATOM 735 C C . ASP A 1 95 ? 5.344 -10.875 14.245 1.00 72.50 95 ASP A C 1
ATOM 737 O O . ASP A 1 95 ? 4.665 -11.814 14.659 1.00 72.50 95 ASP A O 1
ATOM 741 N N . PHE A 1 96 ? 6.195 -11.030 13.236 1.00 70.62 96 PHE A N 1
ATOM 742 C CA . PHE A 1 96 ? 6.513 -12.346 12.693 1.00 70.62 96 PHE A CA 1
ATOM 743 C C . PHE A 1 96 ? 7.703 -12.929 13.460 1.00 70.62 96 PHE A C 1
ATOM 745 O O . PHE A 1 96 ? 8.764 -12.309 13.502 1.00 70.62 96 PHE A O 1
ATOM 752 N N . ASP A 1 97 ? 7.550 -14.142 14.000 1.00 67.25 97 ASP A N 1
ATOM 753 C CA . ASP A 1 97 ? 8.547 -14.805 14.865 1.00 67.25 97 ASP A CA 1
ATOM 754 C C . ASP A 1 97 ? 9.909 -15.069 14.190 1.00 67.25 97 ASP A C 1
ATOM 756 O O . ASP A 1 97 ? 10.894 -15.386 14.857 1.00 67.25 97 ASP A O 1
ATOM 760 N N . ALA A 1 98 ? 9.996 -14.935 12.862 1.00 65.50 98 ALA A N 1
ATOM 761 C CA . ALA A 1 98 ? 11.252 -15.005 12.128 1.00 65.50 98 ALA A CA 1
ATOM 762 C C . ALA A 1 98 ? 11.214 -14.113 10.874 1.00 65.50 98 ALA A C 1
ATOM 764 O O . ALA A 1 98 ? 10.365 -14.327 9.995 1.00 65.50 98 ALA A O 1
ATOM 765 N N . PRO A 1 99 ? 12.155 -13.164 10.706 1.00 65.94 99 PRO A N 1
ATOM 766 C CA . PRO A 1 99 ? 12.308 -12.458 9.446 1.00 65.94 99 PRO A CA 1
ATOM 767 C C . PRO A 1 99 ? 12.849 -13.441 8.403 1.00 65.94 99 PRO A C 1
ATOM 769 O O . PRO A 1 99 ? 14.046 -13.710 8.316 1.00 65.94 99 PRO A O 1
ATOM 772 N N . ARG A 1 100 ? 11.954 -14.026 7.604 1.00 69.62 100 ARG A N 1
ATOM 773 C CA . ARG A 1 100 ? 12.364 -14.743 6.391 1.00 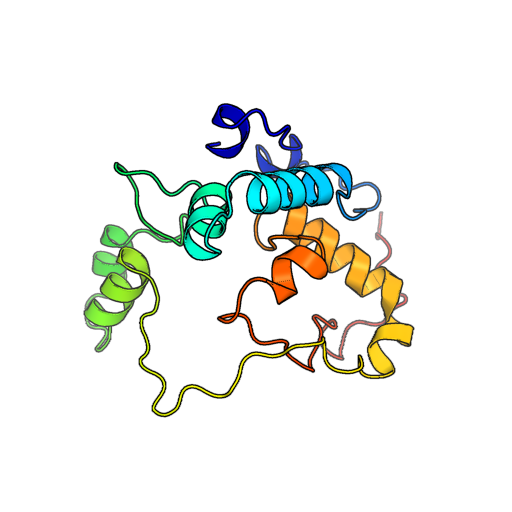69.62 100 ARG A CA 1
ATOM 774 C C . ARG A 1 100 ? 13.028 -13.749 5.434 1.00 69.62 100 ARG A C 1
ATOM 776 O O . ARG A 1 100 ? 12.530 -12.636 5.273 1.00 69.62 100 ARG A O 1
ATOM 783 N N . ALA A 1 101 ? 14.123 -14.186 4.810 1.00 74.38 101 ALA A N 1
ATOM 784 C CA . ALA A 1 101 ? 14.893 -13.392 3.861 1.00 74.38 101 ALA A CA 1
ATOM 785 C C . ALA A 1 101 ? 13.995 -12.746 2.783 1.00 74.38 101 ALA A C 1
ATOM 787 O O . ALA A 1 101 ? 13.010 -13.378 2.377 1.00 74.38 101 ALA A O 1
ATOM 788 N N . PRO A 1 102 ? 14.326 -11.523 2.325 1.00 76.50 102 PRO A N 1
ATOM 789 C CA . PRO A 1 102 ? 13.605 -10.856 1.248 1.00 76.50 102 PRO A CA 1
ATOM 790 C C . PRO A 1 102 ? 13.557 -11.708 -0.018 1.00 76.50 102 PRO A C 1
ATOM 792 O O . PRO A 1 102 ? 14.509 -12.427 -0.334 1.00 76.50 102 PRO A O 1
ATOM 795 N N . ASP A 1 103 ? 12.464 -11.595 -0.764 1.00 79.31 103 ASP A N 1
ATOM 796 C CA . ASP A 1 103 ? 12.377 -12.205 -2.083 1.00 79.31 103 ASP A CA 1
ATOM 797 C C . ASP A 1 103 ? 13.149 -11.328 -3.087 1.00 79.31 103 ASP A C 1
ATOM 799 O O . ASP A 1 103 ? 12.866 -10.142 -3.242 1.00 79.31 103 ASP A O 1
ATOM 803 N N . PHE A 1 104 ? 14.127 -11.911 -3.785 1.00 79.25 104 PHE A N 1
ATOM 804 C CA . PHE A 1 104 ? 14.934 -11.203 -4.796 1.00 79.25 104 PHE A CA 1
ATOM 805 C C . PHE A 1 104 ? 14.393 -11.354 -6.222 1.00 79.25 104 PHE A C 1
ATOM 807 O O . PHE A 1 104 ? 14.902 -10.735 -7.154 1.00 79.25 104 PHE A O 1
ATOM 814 N N . ALA A 1 105 ? 13.371 -12.191 -6.399 1.00 81.25 105 ALA A N 1
ATOM 815 C CA . ALA A 1 105 ? 12.670 -12.375 -7.657 1.00 81.25 105 ALA A CA 1
ATOM 816 C C . ALA A 1 105 ? 11.234 -12.852 -7.388 1.00 81.25 105 ALA A C 1
ATOM 818 O O . ALA A 1 105 ? 11.012 -13.588 -6.419 1.00 81.25 105 ALA A O 1
ATOM 819 N N . PRO A 1 106 ? 10.267 -12.501 -8.253 1.00 72.50 106 PRO A N 1
ATOM 820 C CA . PRO A 1 106 ? 8.938 -13.091 -8.195 1.00 72.50 106 PRO A CA 1
ATOM 821 C C . PRO A 1 106 ? 9.004 -14.617 -8.392 1.00 72.50 106 PRO A C 1
ATOM 823 O O . PRO A 1 106 ? 9.812 -15.099 -9.197 1.00 72.50 106 PRO A O 1
ATOM 826 N N . PRO A 1 107 ? 8.156 -15.404 -7.706 1.00 73.62 107 PRO A N 1
ATOM 827 C CA . PRO A 1 107 ? 8.024 -16.825 -7.980 1.00 73.62 107 PRO A CA 1
ATOM 828 C C . PRO A 1 107 ? 7.539 -17.031 -9.418 1.00 73.62 107 PRO A C 1
ATOM 830 O O . PRO A 1 107 ? 6.845 -16.191 -9.991 1.00 73.62 107 PRO A O 1
ATOM 833 N N . ARG A 1 108 ? 7.877 -18.181 -10.011 1.00 68.25 108 ARG A N 1
ATOM 834 C CA . ARG A 1 108 ? 7.306 -18.560 -11.307 1.00 68.25 108 ARG A CA 1
ATOM 835 C C . ARG A 1 108 ? 5.786 -18.630 -11.181 1.00 68.25 108 ARG A C 1
ATOM 837 O O . ARG A 1 108 ? 5.276 -19.395 -10.363 1.00 68.25 108 ARG A O 1
ATOM 844 N N . ASN A 1 109 ? 5.087 -17.854 -12.008 1.00 63.19 109 ASN A N 1
ATOM 845 C CA . ASN A 1 109 ? 3.634 -17.907 -12.084 1.00 63.19 109 ASN A CA 1
ATOM 846 C C . ASN A 1 109 ? 3.182 -19.333 -12.414 1.00 63.19 109 ASN A C 1
ATOM 848 O O . ASN A 1 109 ? 3.767 -20.010 -13.262 1.00 63.19 109 ASN A O 1
ATOM 852 N N . HIS A 1 110 ? 2.133 -19.788 -11.736 1.00 56.44 110 HIS A N 1
ATOM 853 C CA . HIS A 1 110 ? 1.515 -21.072 -12.032 1.00 56.44 110 HIS A CA 1
ATOM 854 C C . HIS A 1 110 ? 0.934 -21.052 -13.460 1.00 56.44 110 HIS A C 1
ATOM 856 O O . HIS A 1 110 ? 0.366 -20.044 -13.880 1.00 56.44 110 HIS A O 1
ATOM 862 N N . ASN A 1 111 ? 1.030 -22.162 -14.205 1.00 57.31 111 ASN A N 1
ATOM 863 C CA . ASN A 1 111 ? 0.587 -22.249 -15.612 1.00 57.31 111 ASN A CA 1
ATOM 864 C C . ASN A 1 111 ? -0.886 -21.847 -15.831 1.00 57.31 111 ASN A C 1
ATOM 866 O O . ASN A 1 111 ? -1.267 -21.478 -16.938 1.00 57.31 111 ASN A O 1
ATOM 870 N N . SER A 1 112 ? -1.712 -21.880 -14.781 1.00 57.09 112 SER A N 1
ATOM 871 C CA . SER A 1 112 ? -3.095 -21.396 -14.817 1.00 57.09 112 SER A CA 1
ATOM 872 C C . SER A 1 112 ? -3.204 -19.904 -15.144 1.00 57.09 112 SER A C 1
ATOM 874 O O . SER A 1 112 ? -4.170 -19.505 -15.776 1.00 57.09 112 SER A O 1
ATOM 876 N N . THR A 1 113 ? -2.223 -19.071 -14.787 1.00 56.94 113 THR A N 1
ATOM 877 C CA . THR A 1 113 ? -2.259 -17.628 -15.088 1.00 56.94 113 THR A CA 1
ATOM 878 C C . THR A 1 113 ? -2.173 -17.356 -16.592 1.00 56.94 113 THR A C 1
ATOM 880 O O . THR A 1 113 ? -2.796 -16.417 -17.073 1.00 56.94 113 THR A O 1
ATOM 883 N N . HIS A 1 114 ? -1.486 -18.215 -17.354 1.00 62.06 114 HIS A N 1
ATOM 884 C CA . HIS A 1 114 ? -1.460 -18.123 -18.818 1.00 62.06 114 HIS A CA 1
ATOM 885 C C . HIS A 1 114 ? -2.825 -18.416 -19.453 1.00 62.06 114 HIS A C 1
ATOM 887 O O . HIS A 1 114 ? -3.137 -17.862 -20.499 1.00 62.06 114 HIS A O 1
ATOM 893 N N . GLN A 1 115 ? -3.652 -19.258 -18.824 1.00 65.88 115 GLN A N 1
ATOM 894 C CA . GLN A 1 115 ? -4.986 -19.599 -19.333 1.00 65.88 115 GLN A CA 1
ATOM 895 C C . GLN A 1 115 ? -6.022 -18.489 -19.090 1.00 65.88 115 GLN A C 1
ATOM 897 O O . GLN A 1 115 ? -7.036 -18.453 -19.776 1.00 65.88 115 GLN A O 1
ATOM 902 N N . TYR A 1 116 ? -5.766 -17.579 -18.141 1.00 71.62 116 TYR A N 1
ATOM 903 C CA . TYR A 1 116 ? -6.695 -16.516 -17.732 1.00 71.62 116 TYR A CA 1
ATOM 904 C C . TYR A 1 116 ? -6.061 -15.119 -17.789 1.00 71.62 116 TYR A C 1
ATOM 906 O O . TYR A 1 116 ? -6.456 -14.232 -17.035 1.00 71.62 116 TYR A O 1
ATOM 914 N N . GLN A 1 117 ? -5.068 -14.916 -18.659 1.00 75.56 117 GLN A N 1
ATOM 915 C CA . GLN A 1 117 ? -4.268 -13.689 -18.694 1.00 75.56 117 GLN A CA 1
ATOM 916 C C . GLN A 1 117 ? -5.128 -12.425 -18.850 1.00 75.56 117 GLN A C 1
ATOM 918 O O . GLN A 1 117 ? -4.972 -11.493 -18.064 1.00 75.56 117 GLN A O 1
ATOM 923 N N . ASP A 1 118 ? -6.086 -12.420 -19.778 1.00 78.81 118 ASP A N 1
ATOM 924 C CA . ASP A 1 118 ? -6.967 -11.265 -20.004 1.00 78.81 118 ASP A CA 1
ATOM 925 C C . ASP A 1 118 ? -7.857 -10.970 -18.792 1.00 78.81 118 ASP A C 1
ATOM 927 O O . ASP A 1 118 ? -8.052 -9.817 -18.411 1.00 78.81 118 ASP A O 1
ATOM 931 N N . ALA A 1 119 ? -8.361 -12.015 -18.130 1.00 78.12 119 ALA A N 1
ATOM 932 C CA . ALA A 1 119 ? -9.175 -11.863 -16.931 1.00 78.12 119 ALA A CA 1
ATOM 933 C C . ALA A 1 119 ? -8.362 -11.309 -15.750 1.00 78.12 119 ALA A C 1
ATOM 935 O O . ALA A 1 119 ? -8.877 -10.501 -14.980 1.00 78.12 119 ALA A O 1
ATOM 936 N N . VAL A 1 120 ? -7.093 -11.710 -15.631 1.00 79.19 120 VAL A N 1
ATOM 937 C CA . VAL A 1 120 ? -6.165 -11.179 -14.625 1.00 79.19 120 VAL A CA 1
ATOM 938 C C . VAL A 1 120 ? -5.833 -9.716 -14.917 1.00 79.19 120 VAL A C 1
ATOM 940 O O . VAL A 1 120 ? -5.905 -8.901 -14.004 1.00 79.19 120 VAL A O 1
ATOM 943 N N . ILE A 1 121 ? -5.525 -9.362 -16.169 1.00 83.06 121 ILE A N 1
ATOM 944 C CA . ILE A 1 121 ? -5.253 -7.970 -16.569 1.00 83.06 121 ILE A CA 1
ATOM 945 C C . ILE A 1 121 ? -6.461 -7.085 -16.264 1.00 83.06 121 ILE A C 1
ATOM 947 O O . ILE A 1 121 ? -6.301 -6.055 -15.615 1.00 83.06 121 ILE A O 1
ATOM 951 N N . ARG A 1 122 ? -7.667 -7.521 -16.647 1.00 83.12 122 ARG A N 1
ATOM 952 C CA . ARG A 1 122 ? -8.915 -6.817 -16.331 1.00 83.12 122 ARG A CA 1
ATOM 953 C C . ARG A 1 122 ? -9.101 -6.634 -14.828 1.00 83.12 122 ARG A C 1
ATOM 955 O O . ARG A 1 122 ? -9.349 -5.520 -14.392 1.00 83.12 122 ARG A O 1
ATOM 962 N N . SER A 1 123 ? -8.937 -7.693 -14.036 1.00 83.81 123 SER A N 1
ATOM 963 C CA . SER A 1 123 ? -9.090 -7.608 -12.579 1.00 83.81 123 SER A CA 1
ATOM 964 C C . SER A 1 123 ? -8.073 -6.655 -11.945 1.00 83.81 123 SER A C 1
ATOM 966 O O . SER A 1 123 ? -8.423 -5.915 -11.028 1.00 83.81 123 SER A O 1
ATOM 968 N N . ILE A 1 124 ? -6.829 -6.642 -12.437 1.00 86.50 124 ILE A N 1
ATOM 969 C CA . ILE A 1 124 ? -5.808 -5.699 -11.971 1.00 86.50 124 ILE A CA 1
ATOM 970 C C . ILE A 1 124 ? -6.192 -4.271 -12.352 1.00 86.50 124 ILE A C 1
ATOM 972 O O . ILE A 1 124 ? -6.085 -3.382 -11.516 1.00 86.50 124 ILE A O 1
ATOM 976 N N . ALA A 1 125 ? -6.644 -4.052 -13.583 1.00 86.50 125 ALA A N 1
ATOM 977 C CA . ALA A 1 125 ? -7.029 -2.739 -14.077 1.00 86.50 125 ALA A CA 1
ATOM 978 C C . ALA A 1 125 ? -8.253 -2.169 -13.339 1.00 86.50 125 ALA A C 1
ATOM 980 O O . ALA A 1 125 ? -8.238 -1.010 -12.930 1.00 86.50 125 ALA A O 1
ATOM 981 N N . GLU A 1 126 ? -9.277 -2.990 -13.097 1.00 84.38 126 GLU A N 1
ATOM 982 C CA . GLU A 1 126 ? -10.442 -2.630 -12.278 1.00 84.38 126 GLU A CA 1
ATOM 983 C C . GLU A 1 126 ? -10.010 -2.268 -10.854 1.00 84.38 126 GLU A C 1
ATOM 985 O O . GLU A 1 126 ? -10.319 -1.177 -10.377 1.00 84.38 126 GLU A O 1
ATOM 990 N N . GLY A 1 127 ? -9.210 -3.131 -10.217 1.00 85.94 127 GLY A N 1
ATOM 991 C CA . GLY A 1 127 ? -8.703 -2.880 -8.871 1.00 85.94 127 GLY A CA 1
ATOM 992 C C . GLY A 1 127 ? -7.744 -1.687 -8.791 1.00 85.94 127 GLY A C 1
ATOM 993 O O . GLY A 1 127 ? -7.648 -1.028 -7.762 1.00 85.94 127 GLY A O 1
ATOM 994 N N . GLN A 1 128 ? -7.010 -1.367 -9.856 1.00 88.25 128 GLN A N 1
ATOM 995 C CA . GLN A 1 128 ? -6.168 -0.172 -9.887 1.00 88.25 128 GLN A CA 1
ATOM 996 C C . GLN A 1 128 ? -7.032 1.085 -9.914 1.00 88.25 128 GLN A C 1
ATOM 998 O O . GLN A 1 128 ? -6.792 2.021 -9.151 1.00 88.25 128 GLN A O 1
ATOM 1003 N N . ALA A 1 129 ? -8.040 1.112 -10.783 1.00 83.81 129 ALA A N 1
ATOM 1004 C CA . ALA A 1 129 ? -8.846 2.304 -10.968 1.00 83.81 129 ALA A CA 1
ATOM 1005 C C . ALA A 1 129 ? -9.941 2.488 -9.899 1.00 83.81 129 ALA A C 1
ATOM 1007 O O . ALA A 1 129 ? -10.393 3.614 -9.730 1.00 83.81 129 ALA A O 1
ATOM 1008 N N . ASP A 1 130 ? -10.293 1.466 -9.112 1.00 80.69 130 ASP A N 1
ATOM 1009 C CA . ASP A 1 130 ? -11.092 1.633 -7.883 1.00 80.69 130 ASP A CA 1
ATOM 1010 C C . ASP A 1 130 ? -10.245 1.922 -6.618 1.00 80.69 130 ASP A C 1
ATOM 1012 O O . ASP A 1 130 ? -10.785 2.162 -5.535 1.00 80.69 130 ASP A O 1
ATOM 1016 N N . GLY A 1 131 ? -8.911 1.935 -6.744 1.00 80.25 131 GLY A N 1
ATOM 1017 C CA . GLY A 1 131 ? -7.982 2.202 -5.643 1.00 80.25 131 GLY A CA 1
ATOM 1018 C C . GLY A 1 131 ? -7.664 0.991 -4.754 1.00 80.25 131 GLY A C 1
ATOM 1019 O O . GLY A 1 131 ? -6.922 1.124 -3.772 1.00 80.25 131 GLY A O 1
ATOM 1020 N N . THR A 1 132 ? -8.182 -0.197 -5.064 1.00 83.00 132 THR A N 1
ATOM 1021 C CA . THR A 1 132 ? -7.917 -1.438 -4.322 1.00 83.00 132 THR A CA 1
ATOM 1022 C C . THR A 1 132 ? -6.484 -1.930 -4.509 1.00 83.00 132 THR A C 1
ATOM 1024 O O . THR A 1 132 ? -5.862 -2.373 -3.537 1.00 83.00 132 THR A O 1
ATOM 1027 N N . TYR A 1 133 ? -5.941 -1.822 -5.722 1.00 89.38 133 TYR A N 1
ATOM 1028 C CA . TYR A 1 133 ? -4.611 -2.289 -6.099 1.00 89.38 133 TYR A CA 1
ATOM 1029 C C . TYR A 1 133 ? -3.665 -1.134 -6.417 1.00 89.38 133 TYR A C 1
ATOM 1031 O O . TYR A 1 133 ? -3.925 -0.292 -7.268 1.00 89.38 133 TYR A O 1
ATOM 1039 N N . LEU A 1 134 ? -2.512 -1.148 -5.755 1.00 90.88 134 LEU A N 1
ATOM 1040 C CA . LEU A 1 134 ? -1.373 -0.307 -6.091 1.00 90.88 134 LEU A CA 1
ATOM 1041 C C . LEU A 1 134 ? -0.501 -1.057 -7.103 1.00 90.88 134 LEU A C 1
ATOM 1043 O O . LEU A 1 134 ? 0.033 -2.122 -6.787 1.00 90.88 134 LEU A O 1
ATOM 1047 N N . VAL A 1 135 ? -0.348 -0.501 -8.302 1.00 92.31 135 VAL A N 1
ATOM 1048 C CA . VAL A 1 135 ? 0.447 -1.100 -9.382 1.00 92.31 135 VAL A CA 1
ATOM 1049 C C . VAL A 1 135 ? 1.745 -0.314 -9.551 1.00 92.31 135 VAL A C 1
ATOM 1051 O O . VAL A 1 135 ? 1.723 0.904 -9.713 1.00 92.31 135 VAL A O 1
ATOM 1054 N N . VAL A 1 136 ? 2.880 -1.014 -9.489 1.00 93.44 136 VAL A N 1
ATOM 1055 C CA . VAL A 1 136 ? 4.230 -0.455 -9.664 1.00 93.44 136 VAL A CA 1
ATOM 1056 C C . VAL A 1 136 ? 5.106 -1.416 -10.466 1.00 93.44 136 VAL A C 1
ATOM 1058 O O . VAL A 1 136 ? 4.807 -2.606 -10.584 1.00 93.44 136 VAL A O 1
ATOM 1061 N N . SER A 1 137 ? 6.227 -0.914 -10.980 1.00 92.69 137 SER A N 1
ATOM 1062 C CA . SER A 1 137 ? 7.218 -1.737 -11.669 1.00 92.69 137 SER A CA 1
ATOM 1063 C C . SER A 1 137 ? 7.852 -2.788 -10.748 1.00 92.69 137 SER A C 1
ATOM 1065 O O . SER A 1 137 ? 8.043 -2.582 -9.545 1.00 92.69 137 SER A O 1
ATOM 1067 N N . ALA A 1 138 ? 8.264 -3.914 -11.337 1.00 89.38 138 ALA A N 1
ATOM 1068 C CA . ALA A 1 138 ? 8.946 -4.982 -10.609 1.00 89.38 138 ALA A CA 1
ATOM 1069 C C . ALA A 1 138 ? 10.255 -4.508 -9.950 1.00 89.38 138 ALA A C 1
ATOM 1071 O O . ALA A 1 138 ? 10.570 -4.943 -8.848 1.00 89.38 138 ALA A O 1
ATOM 1072 N N . ALA A 1 139 ? 10.995 -3.597 -10.592 1.00 89.69 139 ALA A N 1
ATOM 1073 C CA . ALA A 1 139 ? 12.235 -3.046 -10.043 1.00 89.69 139 ALA A CA 1
ATOM 1074 C C . ALA A 1 139 ? 11.993 -2.293 -8.725 1.00 89.69 139 ALA A C 1
ATOM 1076 O O . ALA A 1 139 ? 12.729 -2.485 -7.760 1.00 89.69 139 ALA A O 1
ATOM 1077 N N . VAL A 1 140 ? 10.925 -1.492 -8.668 1.00 92.12 140 VAL A N 1
ATOM 1078 C CA . VAL A 1 140 ? 10.511 -0.792 -7.446 1.00 92.12 140 VAL A CA 1
ATOM 1079 C C . VAL A 1 140 ? 10.069 -1.783 -6.373 1.00 92.12 140 VAL A C 1
ATOM 1081 O O . VAL A 1 140 ? 10.541 -1.701 -5.241 1.00 92.12 140 VAL A O 1
ATOM 1084 N N . ALA A 1 141 ? 9.232 -2.761 -6.732 1.00 90.94 141 ALA A N 1
ATOM 1085 C CA . ALA A 1 141 ? 8.760 -3.773 -5.790 1.00 90.94 141 ALA A CA 1
ATOM 1086 C C . ALA A 1 141 ? 9.914 -4.577 -5.161 1.00 90.94 141 ALA A C 1
ATOM 1088 O O . ALA A 1 141 ? 9.943 -4.775 -3.950 1.00 90.94 141 ALA A O 1
ATOM 1089 N N . LEU A 1 142 ? 10.895 -4.994 -5.966 1.00 89.06 142 LEU A N 1
ATOM 1090 C CA . LEU A 1 142 ? 12.073 -5.735 -5.498 1.00 89.06 142 LEU A CA 1
ATOM 1091 C C . LEU A 1 142 ? 13.014 -4.893 -4.623 1.00 89.06 142 LEU A C 1
ATOM 1093 O O . LEU A 1 142 ? 13.774 -5.453 -3.834 1.00 89.06 142 LEU A O 1
ATOM 1097 N N . GLY A 1 143 ? 12.954 -3.563 -4.727 1.00 88.31 143 GLY A N 1
ATOM 1098 C CA . GLY A 1 143 ? 13.676 -2.654 -3.836 1.00 88.31 143 GLY A CA 1
ATOM 1099 C C . GLY A 1 143 ? 13.125 -2.634 -2.406 1.00 88.31 143 GLY A C 1
ATOM 1100 O O . GLY A 1 143 ? 13.848 -2.290 -1.471 1.00 88.31 143 GLY A O 1
ATOM 1101 N N . TRP A 1 144 ? 11.867 -3.033 -2.197 1.00 90.19 144 TRP A N 1
ATOM 1102 C CA . TRP A 1 144 ? 11.278 -3.119 -0.863 1.00 90.19 144 TRP A CA 1
ATOM 1103 C C . TRP A 1 144 ? 11.466 -4.509 -0.263 1.00 90.19 144 TRP A C 1
ATOM 1105 O O . TRP A 1 144 ? 10.677 -5.426 -0.483 1.00 90.19 144 TRP A O 1
ATOM 1115 N N . HIS A 1 145 ? 12.466 -4.639 0.606 1.00 83.50 145 HIS A N 1
ATOM 1116 C CA . HIS A 1 145 ? 12.796 -5.896 1.287 1.00 83.50 145 HIS A CA 1
ATOM 1117 C C . HIS A 1 145 ? 11.679 -6.474 2.177 1.00 83.50 145 HIS A C 1
ATOM 1119 O O . HIS A 1 145 ? 11.742 -7.637 2.569 1.00 83.50 145 HIS A O 1
ATOM 1125 N N . GLN A 1 146 ? 10.662 -5.671 2.494 1.00 82.50 146 GLN A N 1
ATOM 1126 C CA . GLN A 1 146 ? 9.479 -6.080 3.254 1.00 82.50 146 GLN A CA 1
ATOM 1127 C C . GLN A 1 146 ? 8.394 -6.766 2.406 1.00 82.50 146 GLN A C 1
ATOM 1129 O O . GLN A 1 146 ? 7.473 -7.352 2.976 1.00 82.50 146 GLN A O 1
ATOM 1134 N N . LEU A 1 147 ? 8.464 -6.696 1.069 1.00 85.12 147 LEU A N 1
ATOM 1135 C CA . LEU A 1 147 ? 7.488 -7.358 0.206 1.00 85.12 147 LEU A CA 1
ATOM 1136 C C . LEU A 1 147 ? 7.719 -8.863 0.129 1.00 85.12 147 LEU A C 1
ATOM 1138 O O . LEU A 1 147 ? 8.842 -9.362 0.190 1.00 85.12 147 LEU A O 1
ATOM 1142 N N . ARG A 1 148 ? 6.606 -9.580 -0.025 1.00 79.88 148 ARG A N 1
ATOM 1143 C CA . ARG A 1 148 ? 6.564 -11.031 -0.174 1.00 79.88 148 ARG A CA 1
ATOM 1144 C C . ARG A 1 148 ? 5.661 -11.370 -1.338 1.00 79.88 148 ARG A C 1
ATOM 1146 O O . ARG A 1 148 ? 4.506 -10.946 -1.370 1.00 79.88 148 ARG A O 1
ATOM 1153 N N . PHE A 1 149 ? 6.185 -12.126 -2.290 1.00 80.00 149 PHE A N 1
ATOM 1154 C CA . PHE A 1 149 ? 5.435 -12.461 -3.490 1.00 80.00 149 PHE A CA 1
ATOM 1155 C C . PHE A 1 149 ? 4.674 -13.766 -3.276 1.00 80.00 149 PHE A C 1
ATOM 1157 O O . PHE A 1 149 ? 5.252 -14.828 -3.035 1.00 80.00 149 PHE A O 1
ATOM 1164 N N . SER A 1 150 ? 3.350 -13.687 -3.366 1.00 71.62 150 SER A N 1
ATOM 1165 C CA . SER A 1 150 ? 2.494 -14.868 -3.312 1.00 71.62 150 SER A CA 1
ATOM 1166 C C . SER A 1 150 ? 2.628 -15.679 -4.609 1.00 71.62 150 SER A C 1
ATOM 1168 O O . SER A 1 150 ? 2.525 -15.100 -5.690 1.00 71.62 150 SER A O 1
ATOM 1170 N N . PRO A 1 151 ? 2.793 -17.016 -4.543 1.00 61.19 151 PRO A N 1
ATOM 1171 C CA . PRO A 1 151 ? 2.710 -17.879 -5.723 1.00 61.19 151 PRO A CA 1
ATOM 1172 C C . PRO A 1 151 ? 1.267 -18.026 -6.235 1.00 61.19 151 PRO A C 1
ATOM 1174 O O . PRO A 1 151 ? 1.044 -18.471 -7.361 1.00 61.19 151 PRO A O 1
ATOM 1177 N N . PHE A 1 152 ? 0.280 -17.658 -5.413 1.00 58.03 152 PHE A N 1
ATOM 1178 C CA . PHE A 1 152 ? -1.115 -17.561 -5.815 1.00 58.03 152 PHE A CA 1
ATOM 1179 C C . PHE A 1 152 ? -1.352 -16.162 -6.377 1.00 58.03 152 PHE A C 1
ATOM 1181 O O . PHE A 1 152 ? -1.420 -15.191 -5.620 1.00 58.03 152 PHE A O 1
ATOM 1188 N N . GLY A 1 153 ? -1.436 -16.066 -7.705 1.00 54.50 153 GLY A N 1
ATOM 1189 C CA . GLY A 1 153 ? -1.904 -14.859 -8.380 1.00 54.50 153 GLY A CA 1
ATOM 1190 C C . GLY A 1 153 ? -3.388 -14.614 -8.103 1.00 54.50 153 GLY A C 1
ATOM 1191 O O . GLY A 1 153 ? -4.108 -15.531 -7.703 1.00 54.50 153 GLY A O 1
ATOM 1192 N N . CYS A 1 154 ? -3.846 -13.384 -8.341 1.00 54.25 154 CYS A N 1
ATOM 1193 C CA . CYS A 1 154 ? -5.262 -13.008 -8.319 1.00 54.25 154 CYS A CA 1
ATOM 1194 C C . CYS A 1 154 ? -6.010 -13.685 -9.483 1.00 54.25 154 CYS A C 1
ATOM 1196 O O . CYS A 1 154 ? -6.391 -13.044 -10.454 1.00 54.25 154 CYS A O 1
ATOM 1198 N N . ALA A 1 155 ? -6.148 -15.009 -9.438 1.00 50.12 155 ALA A N 1
ATOM 1199 C CA . ALA A 1 155 ? -6.978 -15.760 -10.363 1.00 50.12 155 ALA A CA 1
ATOM 1200 C C . ALA A 1 155 ? -8.412 -15.781 -9.825 1.00 50.12 155 ALA A C 1
ATOM 1202 O O . ALA A 1 155 ? -8.637 -16.022 -8.635 1.00 50.12 155 ALA A O 1
ATOM 1203 N N . LEU A 1 156 ? -9.376 -15.533 -10.713 1.00 48.50 156 LEU A N 1
ATOM 1204 C CA . LEU A 1 156 ? -10.799 -15.646 -10.405 1.00 48.50 156 LEU A CA 1
ATOM 1205 C C . LEU A 1 156 ? -11.102 -17.026 -9.803 1.00 48.50 156 LEU A C 1
ATOM 1207 O O . LEU A 1 156 ? -10.533 -18.044 -10.207 1.00 48.50 156 LEU A O 1
ATOM 1211 N N . LYS A 1 157 ? -12.003 -17.056 -8.813 1.00 47.22 157 LYS A N 1
ATOM 1212 C CA . LYS A 1 157 ? -12.462 -18.310 -8.203 1.00 47.22 157 LYS A CA 1
ATOM 1213 C C . LYS A 1 157 ? -13.035 -19.236 -9.283 1.00 47.22 157 LYS A C 1
ATOM 1215 O O . LYS A 1 157 ? -13.689 -18.786 -10.218 1.00 47.22 157 LYS A O 1
ATOM 1220 N N . LYS A 1 158 ? -12.796 -20.534 -9.090 1.00 43.34 158 LYS A N 1
ATOM 1221 C CA . LYS A 1 158 ? -12.961 -21.672 -10.016 1.00 43.34 158 LYS A CA 1
ATOM 1222 C C . LYS A 1 158 ? -14.349 -21.848 -10.675 1.00 43.34 158 LYS A C 1
ATOM 1224 O O . LYS A 1 158 ? -14.480 -22.710 -11.533 1.00 43.34 158 LYS A O 1
ATOM 1229 N N . ASP A 1 159 ? -15.343 -21.031 -10.336 1.00 47.69 159 ASP A N 1
ATOM 1230 C CA . ASP A 1 159 ? -16.733 -21.187 -10.791 1.00 47.69 159 ASP A CA 1
ATOM 1231 C C . ASP A 1 159 ? -17.176 -20.138 -11.829 1.00 47.69 159 ASP A C 1
ATOM 1233 O O . ASP A 1 159 ? -18.352 -20.068 -12.184 1.00 47.69 159 ASP A O 1
ATOM 1237 N N . MET A 1 160 ? -16.252 -19.319 -12.341 1.00 45.28 160 MET A N 1
ATOM 1238 C CA . MET A 1 160 ? -16.532 -18.386 -13.436 1.00 45.28 160 MET A CA 1
ATOM 1239 C C . MET A 1 160 ? -16.108 -18.989 -14.776 1.00 45.28 160 MET A C 1
ATOM 1241 O O . MET A 1 160 ? -14.923 -19.143 -15.060 1.00 45.28 160 MET A O 1
ATOM 1245 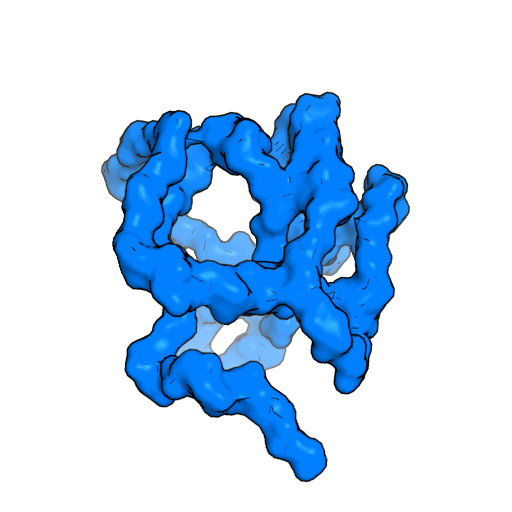N N . ASP A 1 161 ? -17.101 -19.331 -15.596 1.00 48.59 161 ASP A N 1
ATOM 1246 C CA . ASP A 1 161 ? -16.912 -19.733 -16.988 1.00 48.59 161 ASP A CA 1
ATOM 1247 C C . ASP A 1 161 ? -16.247 -18.577 -17.768 1.00 48.59 161 ASP A C 1
ATOM 1249 O O . ASP A 1 161 ? -16.805 -17.474 -17.799 1.00 48.59 161 ASP A O 1
ATOM 1253 N N . PRO A 1 162 ? -15.076 -18.791 -18.398 1.00 46.47 162 PRO A N 1
ATOM 1254 C CA . PRO A 1 162 ? -14.361 -17.750 -19.137 1.00 46.47 162 PRO A CA 1
ATOM 1255 C C . PRO A 1 162 ? -15.163 -17.168 -20.312 1.00 46.47 162 PRO A C 1
ATOM 1257 O O . PRO A 1 162 ? -14.844 -16.075 -20.774 1.00 46.47 162 PRO A O 1
ATOM 1260 N N . SER A 1 163 ? -16.220 -17.849 -20.769 1.00 47.38 163 SER A N 1
ATOM 1261 C CA . SER A 1 163 ? -17.129 -17.356 -21.813 1.00 47.38 163 SER A CA 1
ATOM 1262 C C . SER A 1 163 ? -18.295 -16.501 -21.296 1.00 47.38 163 SER A C 1
ATOM 1264 O O . SER A 1 163 ? -18.944 -15.820 -22.086 1.00 47.38 163 SER A O 1
ATOM 1266 N N . LYS A 1 164 ? -18.550 -16.478 -19.979 1.00 43.78 164 LYS A N 1
ATOM 1267 C CA . LYS A 1 164 ? -19.670 -15.735 -19.363 1.00 43.78 164 LYS A CA 1
ATOM 1268 C C . LYS A 1 164 ? -19.304 -14.338 -18.867 1.00 43.78 164 LYS A C 1
ATOM 1270 O O . LYS A 1 164 ? -20.133 -13.664 -18.270 1.00 43.78 164 LYS A O 1
ATOM 1275 N N . ALA A 1 165 ? -18.080 -13.880 -19.117 1.00 39.62 165 ALA A N 1
ATOM 1276 C CA . ALA A 1 165 ? -17.662 -12.511 -18.824 1.00 39.62 165 ALA A CA 1
ATOM 1277 C C . ALA A 1 165 ? -17.822 -11.591 -20.051 1.00 39.62 165 ALA A C 1
ATOM 1279 O O . ALA A 1 165 ? -16.910 -10.824 -20.371 1.00 39.62 165 ALA A O 1
ATOM 1280 N N . ALA A 1 166 ? -18.962 -11.710 -20.734 1.00 35.34 166 ALA A N 1
ATOM 1281 C CA . ALA A 1 166 ? -19.439 -10.816 -21.784 1.00 35.34 166 ALA A CA 1
ATOM 1282 C C . ALA A 1 166 ? -20.789 -10.218 -21.336 1.00 35.34 166 ALA A C 1
ATOM 1284 O O . ALA A 1 166 ? -21.524 -10.894 -20.614 1.00 35.34 166 ALA A O 1
ATOM 1285 N N . PRO A 1 167 ? -21.101 -8.962 -21.694 1.00 38.31 167 PRO A N 1
ATOM 1286 C CA . PRO A 1 167 ? -22.276 -8.274 -21.178 1.00 38.31 167 PRO A CA 1
ATOM 1287 C C . PRO A 1 167 ? -23.547 -8.833 -21.824 1.00 38.31 167 PRO A C 1
ATOM 1289 O O . PRO A 1 167 ? -23.697 -8.771 -23.045 1.00 38.31 167 PRO A O 1
ATOM 1292 N N . ASP A 1 168 ? -24.478 -9.322 -21.006 1.00 34.19 168 ASP A N 1
ATOM 1293 C CA . ASP A 1 168 ? -25.884 -9.294 -21.400 1.00 34.19 168 ASP A CA 1
ATOM 1294 C C . ASP A 1 168 ? -26.300 -7.817 -21.488 1.00 34.19 168 ASP A C 1
ATOM 1296 O O . ASP A 1 168 ? -26.022 -7.018 -20.587 1.00 34.19 168 ASP A O 1
ATOM 1300 N N . SER A 1 169 ? -26.858 -7.466 -22.647 1.00 35.47 169 SER A N 1
ATOM 1301 C CA . SER A 1 169 ? -27.354 -6.133 -23.015 1.00 35.47 169 SER A CA 1
ATOM 1302 C C . SER A 1 169 ? -28.650 -5.772 -22.297 1.00 35.47 169 SER A C 1
ATOM 1304 O O . SER A 1 169 ? -29.417 -6.703 -21.964 1.00 35.47 169 SER A O 1
#